Protein AF-A0A833D1G6-F1 (afdb_monomer)

Structure (mmCIF, N/CA/C/O backbone):
data_AF-A0A833D1G6-F1
#
_entry.id   AF-A0A833D1G6-F1
#
loop_
_atom_site.group_PDB
_atom_site.id
_atom_site.type_symbol
_atom_site.label_atom_id
_atom_site.label_alt_id
_atom_site.label_comp_id
_atom_site.label_asym_id
_atom_site.label_entity_id
_atom_site.label_seq_id
_atom_site.pdbx_PDB_ins_code
_atom_site.Cartn_x
_atom_site.Cartn_y
_atom_site.Cartn_z
_atom_site.occupancy
_atom_site.B_iso_or_equiv
_atom_site.auth_seq_id
_atom_site.auth_comp_id
_atom_site.auth_asym_id
_atom_site.auth_atom_id
_atom_site.pdbx_PDB_model_num
ATOM 1 N N . MET A 1 1 ? -3.651 -0.967 -9.105 1.00 86.50 1 MET A N 1
ATOM 2 C CA . MET A 1 1 ? -4.527 -1.462 -8.013 1.00 86.50 1 MET A CA 1
ATOM 3 C C . MET A 1 1 ? -5.488 -0.353 -7.614 1.00 86.50 1 MET A C 1
ATOM 5 O O . MET A 1 1 ? -5.143 0.802 -7.825 1.00 86.50 1 MET A O 1
ATOM 9 N N . THR A 1 2 ? -6.646 -0.682 -7.046 1.00 92.75 2 THR A N 1
ATOM 10 C CA . THR A 1 2 ? -7.645 0.292 -6.579 1.00 92.75 2 THR A CA 1
ATOM 11 C C . THR A 1 2 ? -7.638 0.341 -5.060 1.00 92.75 2 THR A C 1
ATOM 13 O O . THR A 1 2 ? -7.826 -0.681 -4.391 1.00 92.75 2 THR A O 1
ATOM 16 N N . LEU A 1 3 ? -7.426 1.539 -4.527 1.00 95.25 3 LEU A N 1
ATOM 17 C CA . LEU A 1 3 ? -7.272 1.802 -3.104 1.00 95.25 3 LEU A CA 1
ATOM 18 C C . LEU A 1 3 ? -8.431 2.656 -2.592 1.00 95.25 3 LEU A C 1
ATOM 20 O O . LEU A 1 3 ? -8.890 3.568 -3.278 1.00 95.25 3 LEU A O 1
ATOM 24 N N . LYS A 1 4 ? -8.897 2.381 -1.373 1.00 95.75 4 LYS A N 1
ATOM 25 C CA . LYS A 1 4 ? -9.946 3.162 -0.710 1.00 95.75 4 LYS A CA 1
ATOM 26 C C . LYS A 1 4 ? -9.579 3.487 0.725 1.00 95.75 4 LYS A C 1
ATOM 28 O O . LYS A 1 4 ? -9.055 2.650 1.452 1.00 95.75 4 LYS A O 1
ATOM 33 N N . THR A 1 5 ? -9.918 4.695 1.157 1.00 95.50 5 THR A N 1
ATOM 34 C CA . THR A 1 5 ? -9.875 5.058 2.577 1.00 95.50 5 THR A CA 1
ATOM 35 C C . THR A 1 5 ? -10.834 4.164 3.360 1.00 95.50 5 THR A C 1
ATOM 37 O O . THR A 1 5 ? -11.974 3.953 2.933 1.00 95.50 5 THR A O 1
ATOM 40 N N . LEU A 1 6 ? -10.389 3.646 4.507 1.00 92.44 6 LEU A N 1
ATOM 41 C CA . LEU A 1 6 ? -11.259 2.877 5.390 1.00 92.44 6 LEU A CA 1
ATOM 42 C C . LEU A 1 6 ? -12.401 3.746 5.925 1.00 92.44 6 LEU A C 1
ATOM 44 O O . LEU A 1 6 ? -12.206 4.870 6.383 1.00 92.44 6 LEU A O 1
ATOM 48 N N . ASN A 1 7 ? -13.607 3.192 5.879 1.00 92.81 7 ASN A N 1
ATOM 49 C CA . ASN A 1 7 ? -14.801 3.746 6.503 1.00 92.81 7 ASN A CA 1
ATOM 50 C C . ASN A 1 7 ? -15.548 2.616 7.239 1.00 92.81 7 ASN A C 1
ATOM 52 O O . ASN A 1 7 ? -15.267 1.444 6.969 1.00 92.81 7 ASN A O 1
ATOM 56 N N . PRO A 1 8 ? -16.497 2.927 8.141 1.00 92.94 8 PRO A N 1
ATOM 57 C CA . PRO A 1 8 ? -17.169 1.907 8.953 1.00 92.94 8 PRO A CA 1
ATOM 58 C C . PRO A 1 8 ? -17.814 0.779 8.133 1.00 92.94 8 PRO A C 1
ATOM 60 O O . PRO A 1 8 ? -17.700 -0.390 8.486 1.00 92.94 8 PRO A O 1
ATOM 63 N N . LEU A 1 9 ? -18.406 1.110 6.981 1.00 92.81 9 LEU A N 1
ATOM 64 C CA . LEU A 1 9 ? -19.034 0.129 6.092 1.00 92.81 9 LEU A CA 1
ATOM 65 C C . LEU A 1 9 ? -18.014 -0.851 5.495 1.00 92.81 9 LEU A C 1
ATOM 67 O O . LEU A 1 9 ? -18.287 -2.043 5.365 1.00 92.81 9 LEU A O 1
ATOM 71 N N . LEU A 1 10 ? -16.832 -0.365 5.114 1.00 92.88 10 LEU A N 1
ATOM 72 C CA . LEU A 1 10 ? -15.754 -1.203 4.592 1.00 92.88 10 LEU A CA 1
ATOM 73 C C . LEU A 1 10 ? -15.108 -2.053 5.691 1.00 92.88 10 LEU A C 1
ATOM 75 O O . LEU A 1 10 ? -14.781 -3.209 5.432 1.00 92.88 10 LEU A O 1
ATOM 79 N N . ILE A 1 11 ? -14.970 -1.507 6.902 1.00 91.94 11 ILE A N 1
ATOM 80 C CA . ILE A 1 11 ? -14.458 -2.231 8.073 1.00 91.94 11 ILE A CA 1
ATOM 81 C C . ILE A 1 11 ? -15.3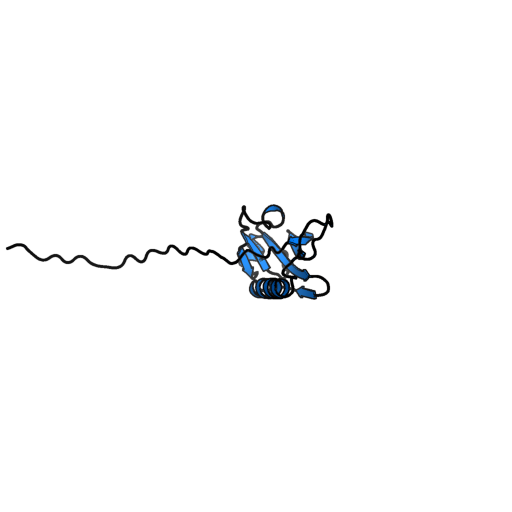29 -3.460 8.345 1.00 91.94 11 ILE A C 1
ATOM 83 O O . ILE A 1 11 ? -14.816 -4.577 8.395 1.00 91.94 11 ILE A O 1
ATOM 87 N N . GLU A 1 12 ? -16.649 -3.278 8.407 1.00 92.31 12 GLU A N 1
ATOM 88 C CA . GLU A 1 12 ? -17.600 -4.373 8.610 1.00 92.31 12 GLU A CA 1
ATOM 89 C C . GLU A 1 12 ? -17.572 -5.374 7.444 1.00 92.31 12 GLU A C 1
ATOM 91 O O . GLU A 1 12 ? -17.417 -6.582 7.644 1.00 92.31 12 GLU A O 1
ATOM 96 N N . LYS A 1 13 ? -17.644 -4.875 6.202 1.00 92.75 13 LYS A N 1
ATOM 97 C CA . LYS A 1 13 ? -17.691 -5.707 4.990 1.00 92.75 13 LYS A CA 1
ATOM 98 C C . LYS A 1 13 ? -16.477 -6.622 4.843 1.00 92.75 13 LYS A C 1
ATOM 100 O O . LYS A 1 13 ? -16.625 -7.762 4.404 1.00 92.75 13 LYS A O 1
ATOM 105 N N . TYR A 1 14 ? -15.287 -6.120 5.164 1.00 91.75 14 TYR A N 1
ATOM 106 C CA . TYR A 1 14 ? -14.030 -6.859 5.025 1.00 91.75 14 TYR A CA 1
ATOM 107 C C . TYR A 1 14 ? -13.528 -7.449 6.348 1.00 91.75 14 TYR A C 1
ATOM 109 O O . TYR A 1 14 ? -12.479 -8.091 6.356 1.00 91.75 14 TYR A O 1
ATOM 117 N N . ARG A 1 15 ? -14.296 -7.299 7.440 1.00 91.44 15 ARG A N 1
ATOM 118 C CA . ARG A 1 15 ? -13.945 -7.756 8.796 1.00 91.44 15 ARG A CA 1
ATOM 119 C C . ARG A 1 15 ? -12.566 -7.262 9.228 1.00 91.44 15 ARG A C 1
ATOM 121 O O . ARG A 1 15 ? -11.754 -8.017 9.762 1.00 91.44 15 ARG A O 1
ATOM 128 N N . VAL A 1 16 ? -12.295 -5.995 8.938 1.00 90.06 16 VAL A N 1
ATOM 129 C CA . VAL A 1 16 ? -11.077 -5.327 9.388 1.00 90.06 16 VAL A CA 1
ATOM 130 C C . VAL A 1 16 ? -11.213 -5.087 10.896 1.00 90.06 16 VAL A C 1
ATOM 132 O O . VAL A 1 16 ? -12.278 -4.646 11.328 1.00 90.06 16 VAL A O 1
ATOM 135 N N . PRO A 1 17 ? -10.190 -5.378 11.713 1.00 89.12 17 PRO A N 1
ATOM 136 C CA . PRO A 1 17 ? -10.219 -5.030 13.131 1.00 89.12 17 PRO A CA 1
ATOM 137 C C . PRO A 1 17 ? -10.378 -3.511 13.339 1.00 89.12 17 PRO A C 1
ATOM 139 O O . PRO A 1 17 ? -9.773 -2.721 12.616 1.00 89.12 17 PRO A O 1
ATOM 142 N N . GLU A 1 18 ? -11.199 -3.090 14.306 1.00 86.12 18 GLU A N 1
ATOM 143 C CA . GLU A 1 18 ? -11.548 -1.669 14.518 1.00 86.12 18 GLU A CA 1
ATOM 144 C C . GLU A 1 18 ? -10.354 -0.789 14.927 1.00 86.12 18 GLU A C 1
ATOM 146 O O . GLU A 1 18 ? -10.369 0.428 14.739 1.00 86.12 18 GLU A O 1
ATOM 151 N N . ASP A 1 19 ? -9.308 -1.400 15.479 1.00 88.44 19 ASP A N 1
ATOM 152 C CA . ASP A 1 19 ? -8.057 -0.752 15.863 1.00 88.44 19 ASP A CA 1
ATOM 153 C C . ASP A 1 19 ? -7.125 -0.489 14.667 1.00 88.44 19 ASP A C 1
ATOM 155 O O . ASP A 1 19 ? -6.199 0.324 14.762 1.00 88.44 19 ASP A O 1
ATOM 159 N N . VAL A 1 20 ? -7.379 -1.124 13.520 1.00 89.19 20 VAL A N 1
ATOM 160 C CA . VAL A 1 20 ? -6.544 -1.003 12.326 1.00 89.19 20 VAL A CA 1
ATOM 161 C C . VAL A 1 20 ? -6.937 0.235 11.525 1.00 89.19 20 VAL A C 1
ATOM 163 O O . VAL A 1 20 ? -8.030 0.348 10.972 1.00 89.19 20 VAL A O 1
ATOM 166 N N . LYS A 1 21 ? -5.982 1.158 11.406 1.00 91.12 21 LYS A N 1
ATOM 167 C CA . LYS A 1 21 ? -6.066 2.334 10.533 1.00 91.12 21 LYS A CA 1
ATOM 168 C C . LYS A 1 21 ? -5.216 2.108 9.293 1.00 91.12 21 LYS A C 1
ATOM 170 O O . LYS A 1 21 ? -4.122 1.558 9.393 1.00 91.12 21 LYS A O 1
ATOM 175 N N . GLY A 1 22 ? -5.711 2.541 8.140 1.00 94.50 22 GLY A N 1
ATOM 176 C CA . GLY A 1 22 ? -5.015 2.314 6.885 1.00 94.50 22 GLY A CA 1
ATOM 177 C C . GLY A 1 22 ? -5.861 2.550 5.646 1.00 94.50 22 GLY A C 1
ATOM 178 O O . GLY A 1 22 ? -6.969 3.094 5.695 1.00 94.50 22 GLY A O 1
ATOM 179 N N . VAL A 1 23 ? -5.318 2.084 4.530 1.00 96.88 23 VAL A N 1
ATOM 180 C CA . VAL A 1 23 ? -5.923 2.137 3.204 1.00 96.88 23 VAL A CA 1
ATOM 181 C C . VAL A 1 23 ? -6.292 0.724 2.768 1.00 96.88 23 VAL A C 1
ATOM 183 O O . VAL A 1 23 ? -5.453 -0.170 2.758 1.00 96.88 23 VAL A O 1
ATOM 186 N N . LEU A 1 24 ? -7.548 0.517 2.392 1.00 96.62 24 LEU A N 1
ATOM 187 C CA . LEU A 1 24 ? -8.062 -0.758 1.911 1.00 96.62 24 LEU A CA 1
ATOM 188 C C . LEU A 1 24 ? -7.687 -0.989 0.443 1.00 96.62 24 LEU A C 1
ATOM 190 O O . LEU A 1 24 ? -7.908 -0.124 -0.406 1.00 96.62 24 LEU A O 1
ATOM 194 N N . VAL A 1 25 ? -7.240 -2.200 0.129 1.00 96.44 25 VAL A N 1
ATOM 195 C CA . VAL A 1 25 ? -7.127 -2.719 -1.234 1.00 96.44 25 VAL A CA 1
ATOM 196 C C . VAL A 1 25 ? -8.484 -3.283 -1.660 1.00 96.44 25 VAL A C 1
ATOM 198 O O . VAL A 1 25 ? -8.913 -4.347 -1.205 1.00 96.44 25 VAL A O 1
ATOM 201 N N . GLU A 1 26 ? -9.196 -2.567 -2.530 1.00 94.38 26 GLU A N 1
ATOM 202 C CA . GLU A 1 26 ? -10.511 -3.005 -3.013 1.00 94.38 26 GLU A CA 1
ATOM 203 C C . GLU A 1 26 ? -10.391 -4.007 -4.163 1.00 94.38 26 GLU A C 1
ATOM 205 O O . GLU A 1 26 ? -11.103 -5.013 -4.197 1.00 94.38 26 GLU A O 1
ATOM 210 N N . SER A 1 27 ? -9.474 -3.745 -5.089 1.00 93.31 27 SER A N 1
ATOM 211 C CA . SER A 1 27 ? -9.193 -4.618 -6.224 1.00 93.31 27 SER A CA 1
ATOM 212 C C . SER A 1 27 ? -7.746 -4.482 -6.668 1.00 93.31 27 SER A C 1
ATOM 214 O O . SER A 1 27 ? -7.136 -3.414 -6.590 1.00 93.31 27 SER A O 1
ATOM 216 N N . VAL A 1 28 ? -7.200 -5.578 -7.177 1.00 93.62 28 VAL A N 1
ATOM 217 C CA . VAL A 1 28 ? -5.868 -5.628 -7.772 1.00 93.62 28 VAL A CA 1
ATOM 218 C C . VAL A 1 28 ? -6.041 -6.056 -9.221 1.00 93.62 28 VAL A C 1
ATOM 220 O O . VAL A 1 28 ? -6.833 -6.951 -9.505 1.00 93.62 28 VAL A O 1
ATOM 223 N N . ASP A 1 29 ? -5.344 -5.380 -10.132 1.00 91.19 29 ASP A N 1
ATOM 224 C CA . ASP A 1 29 ? -5.334 -5.781 -11.536 1.00 91.19 29 ASP A CA 1
ATOM 225 C C . ASP A 1 29 ? -4.585 -7.119 -11.641 1.00 91.19 29 ASP A C 1
ATOM 227 O O . ASP A 1 29 ? -3.413 -7.162 -11.247 1.00 91.19 29 ASP A O 1
ATOM 231 N N . PRO A 1 30 ? -5.214 -8.194 -12.154 1.00 89.56 30 PRO A N 1
ATOM 232 C CA . PRO A 1 30 ? -4.591 -9.511 -12.258 1.00 89.56 30 PRO A CA 1
ATOM 233 C C . PRO A 1 30 ? -3.357 -9.544 -13.168 1.00 89.56 30 PRO A C 1
ATOM 235 O O . PRO A 1 30 ? -2.599 -10.504 -13.110 1.00 89.56 30 PRO A O 1
ATOM 238 N N . ARG A 1 31 ? -3.144 -8.526 -14.011 1.00 88.94 31 ARG A N 1
ATOM 239 C CA . ARG A 1 31 ? -1.961 -8.408 -14.878 1.00 88.94 31 ARG A CA 1
ATOM 240 C C . ARG A 1 31 ? -0.819 -7.610 -14.248 1.00 88.94 31 ARG A C 1
ATOM 242 O O . ARG A 1 31 ? 0.214 -7.437 -14.884 1.00 88.94 31 ARG A O 1
ATOM 249 N N . SER A 1 32 ? -1.005 -7.081 -13.039 1.00 86.25 32 SER A N 1
ATOM 250 C CA . SER A 1 32 ? 0.001 -6.261 -12.358 1.00 86.25 32 SER A CA 1
ATOM 251 C C . SER A 1 32 ? 0.918 -7.090 -11.458 1.00 86.25 32 SER A C 1
ATOM 253 O O . SER A 1 32 ? 0.485 -8.087 -10.885 1.00 86.25 32 SER A O 1
ATOM 255 N N . ASN A 1 33 ? 2.141 -6.604 -11.218 1.00 85.50 33 ASN A N 1
ATOM 256 C CA . ASN A 1 33 ? 3.086 -7.200 -10.256 1.00 85.50 33 ASN A CA 1
ATOM 257 C C . ASN A 1 33 ? 2.493 -7.322 -8.836 1.00 85.50 33 ASN A C 1
ATOM 259 O O . ASN A 1 33 ? 2.918 -8.145 -8.035 1.00 85.50 33 ASN A O 1
ATOM 263 N N . ALA A 1 34 ? 1.483 -6.510 -8.513 1.00 89.12 34 ALA A N 1
ATOM 264 C CA . ALA A 1 34 ? 0.800 -6.558 -7.229 1.00 89.12 34 ALA A CA 1
ATOM 265 C C . ALA A 1 34 ? -0.165 -7.750 -7.082 1.00 89.12 34 ALA A C 1
ATOM 267 O O . ALA A 1 34 ? -0.557 -8.051 -5.957 1.00 89.12 34 ALA A O 1
ATOM 268 N N . ALA A 1 35 ? -0.570 -8.413 -8.171 1.00 90.31 35 ALA A N 1
ATOM 269 C CA . ALA A 1 35 ? -1.598 -9.460 -8.157 1.00 90.31 35 ALA A CA 1
ATOM 270 C C . ALA A 1 35 ? -1.220 -10.679 -7.306 1.00 90.31 35 ALA A C 1
ATOM 272 O O . ALA A 1 35 ? -2.079 -11.270 -6.656 1.00 90.31 35 ALA A O 1
ATOM 273 N N . GLU A 1 36 ? 0.063 -11.038 -7.282 1.00 88.06 36 GLU A N 1
ATOM 274 C CA . GLU A 1 36 ? 0.567 -12.186 -6.516 1.00 88.06 36 GLU A CA 1
ATOM 275 C C . GLU A 1 36 ? 0.754 -11.865 -5.026 1.00 88.06 36 GLU A C 1
ATOM 277 O O . G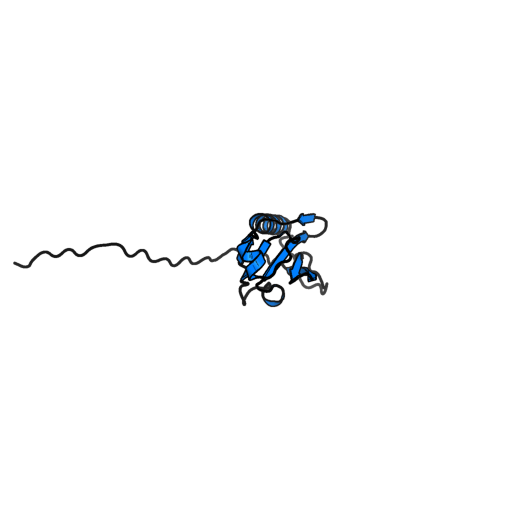LU A 1 36 ? 0.844 -12.753 -4.177 1.00 88.06 36 GLU A O 1
ATOM 282 N N . LEU A 1 37 ? 0.795 -10.576 -4.698 1.00 90.94 37 LEU A N 1
ATOM 283 C CA . LEU A 1 37 ? 1.252 -10.065 -3.413 1.00 90.94 37 LEU A CA 1
ATOM 284 C C . LEU A 1 37 ? 0.100 -9.519 -2.564 1.00 90.94 37 LEU A C 1
ATOM 286 O O . LEU A 1 37 ? 0.036 -9.751 -1.351 1.00 90.94 37 LEU A O 1
ATOM 290 N N . PHE A 1 38 ? -0.834 -8.829 -3.214 1.00 93.81 38 PHE A N 1
ATOM 291 C CA . PHE A 1 38 ? -1.967 -8.163 -2.591 1.00 93.81 38 PHE A CA 1
ATOM 292 C C . PHE A 1 38 ? -3.269 -8.880 -2.924 1.00 93.81 38 PHE A C 1
ATOM 294 O O . PHE A 1 38 ? -3.516 -9.310 -4.047 1.00 93.81 38 PHE A O 1
ATOM 301 N N . GLY A 1 39 ? -4.134 -8.971 -1.923 1.00 93.00 39 GLY A N 1
ATOM 302 C CA . GLY A 1 39 ? -5.486 -9.485 -2.045 1.00 93.00 39 GLY A CA 1
ATOM 303 C C . GLY A 1 39 ? -6.517 -8.392 -1.807 1.00 93.00 39 GLY A C 1
ATOM 304 O O . GLY A 1 39 ? -6.282 -7.412 -1.101 1.00 93.00 39 GLY A O 1
ATOM 305 N N . ARG A 1 40 ? -7.712 -8.589 -2.360 1.00 94.06 40 ARG A N 1
ATOM 306 C CA . ARG A 1 40 ? -8.879 -7.794 -1.982 1.00 94.06 40 ARG A CA 1
ATOM 307 C C . ARG A 1 40 ? -9.161 -7.961 -0.485 1.00 94.06 40 ARG A C 1
ATOM 309 O O . ARG A 1 40 ? -9.264 -9.087 -0.005 1.00 94.06 40 ARG A O 1
ATOM 316 N N . GLY A 1 41 ? -9.361 -6.848 0.218 1.00 93.81 41 GLY A N 1
ATOM 317 C CA . GLY A 1 41 ? -9.587 -6.833 1.666 1.00 93.81 41 GLY A CA 1
ATOM 318 C C . GLY A 1 41 ? -8.324 -6.605 2.496 1.00 93.81 41 GLY A C 1
ATOM 319 O O . GLY A 1 41 ? -8.431 -6.412 3.704 1.00 93.81 41 GLY A O 1
ATOM 320 N N . ASP A 1 42 ? -7.149 -6.592 1.867 1.00 95.56 42 ASP A N 1
ATOM 321 C CA . ASP A 1 42 ? -5.907 -6.211 2.531 1.00 95.56 42 ASP A CA 1
ATOM 322 C C . ASP A 1 42 ? -5.946 -4.736 2.945 1.00 95.56 42 ASP A C 1
ATOM 324 O O . ASP A 1 42 ? -6.456 -3.889 2.210 1.00 95.56 42 ASP A O 1
ATOM 328 N N . VAL A 1 43 ? -5.382 -4.418 4.110 1.00 96.81 43 VAL A N 1
ATOM 329 C CA . VAL A 1 43 ? -5.261 -3.038 4.593 1.00 96.81 43 VAL A CA 1
ATOM 330 C C . VAL A 1 43 ? -3.795 -2.652 4.673 1.00 96.81 43 VAL A C 1
ATOM 332 O O . VAL A 1 43 ? -3.038 -3.228 5.446 1.00 96.81 43 VAL A O 1
ATOM 335 N N . ILE A 1 44 ? -3.390 -1.657 3.895 1.00 97.25 44 ILE A N 1
ATOM 336 C CA . ILE A 1 44 ? -2.051 -1.075 3.945 1.00 97.25 44 ILE A CA 1
ATOM 337 C C . ILE A 1 44 ? -2.025 -0.073 5.096 1.00 97.25 44 ILE A C 1
ATOM 339 O O . ILE A 1 44 ? -2.801 0.882 5.103 1.00 97.25 44 ILE A O 1
ATOM 343 N N . THR A 1 45 ? -1.142 -0.286 6.064 1.00 96.50 45 THR A N 1
ATOM 344 C CA . THR A 1 45 ? -1.010 0.580 7.247 1.00 96.50 45 THR A CA 1
ATOM 345 C C . THR A 1 45 ? 0.242 1.446 7.181 1.00 96.50 45 THR A C 1
ATOM 347 O O . THR A 1 45 ? 0.279 2.540 7.737 1.00 96.50 45 THR A O 1
ATOM 350 N N . GLU A 1 46 ? 1.282 0.977 6.491 1.00 96.88 46 GLU A N 1
ATOM 351 C CA . GLU A 1 46 ? 2.554 1.682 6.366 1.00 96.88 46 GLU A CA 1
ATOM 352 C C . GLU A 1 46 ? 3.225 1.365 5.028 1.00 96.88 46 GLU A C 1
ATOM 354 O O . GLU A 1 46 ? 3.120 0.250 4.517 1.00 96.88 46 GLU A O 1
ATOM 359 N N . VAL A 1 47 ? 3.946 2.338 4.477 1.00 96.38 47 VAL A N 1
ATOM 360 C CA . VAL A 1 47 ? 4.828 2.167 3.318 1.00 96.38 47 VAL A CA 1
ATOM 361 C C . VAL A 1 47 ? 6.249 2.569 3.690 1.00 96.38 47 VAL A C 1
ATOM 363 O O . VAL A 1 47 ? 6.458 3.554 4.399 1.00 96.38 47 VAL A O 1
ATOM 366 N N . ARG A 1 48 ? 7.234 1.788 3.243 1.00 94.25 48 ARG A N 1
ATOM 367 C CA . ARG A 1 48 ? 8.654 2.001 3.536 1.00 94.25 48 ARG A CA 1
ATOM 368 C C . ARG A 1 48 ? 9.510 1.873 2.288 1.00 94.25 48 ARG A C 1
ATOM 370 O O . ARG A 1 48 ? 9.309 0.980 1.471 1.00 94.25 48 ARG A O 1
ATOM 377 N N . TYR A 1 49 ? 10.515 2.729 2.187 1.00 91.75 49 TYR A N 1
ATOM 378 C CA . TYR A 1 49 ? 11.553 2.667 1.169 1.00 91.75 49 TYR A CA 1
ATOM 379 C C . TYR A 1 49 ? 12.880 3.110 1.780 1.00 91.75 49 TYR A C 1
ATOM 381 O O . TYR A 1 49 ? 13.026 4.261 2.198 1.00 91.75 49 TYR A O 1
ATOM 389 N N . LYS A 1 50 ? 13.854 2.196 1.838 1.00 87.56 50 LYS A N 1
ATOM 390 C CA . LYS A 1 50 ? 15.147 2.413 2.509 1.00 87.56 50 LYS A CA 1
ATOM 391 C C . LYS A 1 50 ? 14.934 2.949 3.937 1.00 87.56 50 LYS A C 1
ATOM 393 O O . LYS A 1 50 ? 14.367 2.248 4.770 1.00 87.56 50 LYS A O 1
ATOM 398 N N . SER A 1 51 ? 15.364 4.176 4.221 1.00 86.81 51 SER A N 1
ATOM 399 C CA . SER A 1 51 ? 15.242 4.812 5.542 1.00 86.81 51 SER A CA 1
ATOM 400 C C . SER A 1 51 ? 13.960 5.634 5.726 1.00 86.81 51 SER A C 1
ATOM 402 O O . SER A 1 51 ? 13.746 6.184 6.802 1.00 86.81 51 SER A O 1
ATOM 404 N N . GLU A 1 52 ? 13.123 5.760 4.695 1.00 91.44 52 GLU A N 1
ATOM 405 C CA . GLU A 1 52 ? 11.876 6.525 4.750 1.00 91.44 52 GLU A CA 1
ATOM 406 C C . GLU A 1 52 ? 10.696 5.597 5.036 1.00 91.44 52 GLU A C 1
ATOM 408 O O . GLU A 1 52 ? 10.511 4.591 4.350 1.00 91.44 52 GLU A O 1
ATOM 413 N N . SER A 1 53 ? 9.872 5.956 6.020 1.00 93.88 53 SER A N 1
ATOM 414 C CA . SER A 1 53 ? 8.610 5.280 6.305 1.00 93.88 53 SER A CA 1
ATOM 415 C C . SER A 1 53 ? 7.471 6.269 6.516 1.00 93.88 53 SER A C 1
ATOM 417 O O . SER A 1 53 ? 7.669 7.373 7.027 1.00 93.88 53 SER A O 1
ATOM 419 N N . VAL A 1 54 ? 6.271 5.880 6.091 1.00 95.19 54 VAL A N 1
ATOM 420 C CA . VAL A 1 54 ? 5.054 6.683 6.213 1.00 95.19 54 VAL A CA 1
ATOM 421 C C . VAL A 1 54 ? 3.907 5.779 6.640 1.00 95.19 54 VAL A C 1
ATOM 423 O O . VAL A 1 54 ? 3.583 4.813 5.952 1.00 95.19 54 VAL A O 1
ATOM 426 N N . ILE A 1 55 ? 3.274 6.110 7.767 1.00 95.31 55 ILE A N 1
ATOM 427 C CA . ILE A 1 55 ? 1.992 5.519 8.163 1.00 95.31 55 ILE A CA 1
ATOM 428 C C . ILE A 1 55 ? 0.921 6.117 7.256 1.00 95.31 55 ILE A C 1
ATOM 430 O O . ILE A 1 55 ? 0.793 7.340 7.170 1.00 95.31 55 ILE A O 1
ATOM 434 N N . VAL A 1 56 ? 0.167 5.261 6.578 1.00 95.44 56 VAL A N 1
ATOM 435 C CA . VAL A 1 56 ? -0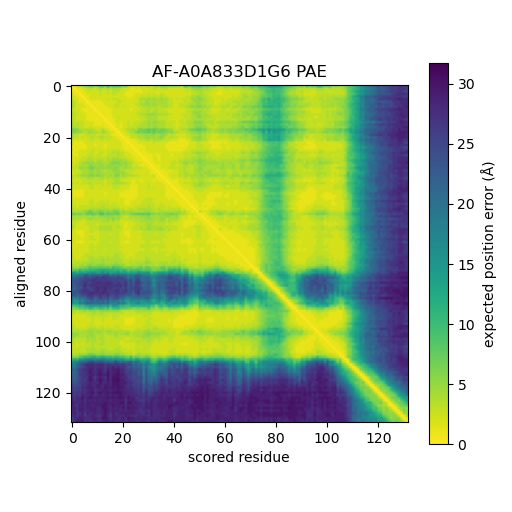.806 5.687 5.572 1.00 95.44 56 VAL A CA 1
ATOM 436 C C . VAL A 1 56 ? -2.220 5.605 6.121 1.00 95.44 56 VAL A C 1
ATOM 438 O O . VAL A 1 56 ? -2.586 4.677 6.834 1.00 95.44 56 VAL A O 1
ATOM 441 N N . VAL A 1 57 ? -3.021 6.605 5.785 1.00 94.50 57 VAL A N 1
ATOM 442 C CA . VAL A 1 57 ? -4.436 6.723 6.151 1.00 94.50 57 VAL A CA 1
ATOM 443 C C . VAL A 1 57 ? -5.279 6.987 4.905 1.00 94.50 57 VAL A C 1
ATOM 445 O O . VAL A 1 57 ? -6.439 6.587 4.852 1.00 94.50 57 VAL A O 1
ATOM 448 N N . THR A 1 58 ? -4.702 7.620 3.879 1.00 95.62 58 THR A N 1
ATOM 449 C CA . THR A 1 58 ? -5.385 7.920 2.617 1.00 95.62 58 THR A CA 1
ATOM 450 C C . THR A 1 58 ? -4.651 7.313 1.415 1.00 95.62 58 THR A C 1
ATOM 452 O O . THR A 1 58 ? -3.422 7.216 1.434 1.00 95.62 58 THR A O 1
ATOM 455 N N . PRO A 1 59 ? -5.371 6.926 0.341 1.00 95.69 59 PRO A N 1
ATOM 456 C CA . PRO A 1 59 ? -4.758 6.456 -0.905 1.00 95.69 59 PRO A CA 1
ATOM 457 C C . PRO A 1 59 ? -3.720 7.428 -1.477 1.00 95.69 59 PRO A C 1
ATOM 459 O O . PRO A 1 59 ? -2.653 7.008 -1.912 1.00 95.69 59 PRO A O 1
ATOM 462 N N . GLN A 1 60 ? -3.997 8.729 -1.387 1.00 95.19 60 GLN A N 1
ATOM 463 C CA . GLN A 1 60 ? -3.131 9.782 -1.911 1.00 95.19 60 GLN A CA 1
ATOM 464 C C . GLN A 1 60 ? -1.733 9.779 -1.271 1.00 95.19 60 GLN A C 1
ATOM 466 O O . GLN A 1 60 ? -0.743 10.004 -1.957 1.00 95.19 60 GLN A O 1
ATOM 471 N N . GLN A 1 61 ? -1.617 9.439 0.019 1.00 94.44 61 GLN A N 1
ATOM 472 C CA . GLN A 1 61 ? -0.309 9.322 0.678 1.00 94.44 61 GLN A CA 1
ATOM 473 C C . GLN A 1 61 ? 0.546 8.200 0.082 1.00 94.44 61 GLN A C 1
ATOM 475 O O . GLN A 1 61 ? 1.769 8.318 0.039 1.00 94.44 61 GLN A O 1
ATOM 480 N N . ILE A 1 62 ? -0.082 7.113 -0.376 1.00 94.44 62 ILE A N 1
ATOM 481 C CA . ILE A 1 62 ? 0.622 6.017 -1.048 1.00 94.44 62 ILE A CA 1
ATOM 482 C C . ILE A 1 62 ? 1.101 6.488 -2.420 1.00 94.44 62 ILE A C 1
ATOM 484 O O . ILE A 1 62 ? 2.262 6.275 -2.756 1.00 94.44 62 ILE A O 1
ATOM 488 N N . GLU A 1 63 ? 0.241 7.153 -3.190 1.00 92.81 63 GLU A N 1
ATOM 489 C CA . GLU A 1 63 ? 0.582 7.680 -4.518 1.00 92.81 63 GLU A CA 1
ATOM 490 C C . GLU A 1 63 ? 1.740 8.682 -4.447 1.00 92.81 63 GLU A C 1
ATOM 492 O O . GLU A 1 63 ? 2.754 8.503 -5.120 1.00 92.81 63 GLU A O 1
ATOM 497 N N . GLU A 1 64 ? 1.652 9.669 -3.554 1.00 93.81 64 GLU A N 1
ATOM 498 C CA . GLU A 1 64 ? 2.709 10.659 -3.328 1.00 93.81 64 GLU A CA 1
ATOM 499 C C . GLU A 1 64 ? 4.026 10.001 -2.897 1.00 93.81 64 GLU A C 1
ATOM 501 O O . GLU A 1 64 ? 5.104 10.392 -3.355 1.00 93.81 64 GLU A O 1
ATOM 506 N N . PHE A 1 65 ? 3.959 8.979 -2.038 1.00 93.25 65 PHE A N 1
ATOM 507 C CA . PHE A 1 65 ? 5.140 8.234 -1.614 1.00 93.25 65 PHE A CA 1
ATOM 508 C C . PHE A 1 65 ? 5.770 7.465 -2.780 1.00 93.25 65 PHE A C 1
ATOM 510 O O . PHE A 1 65 ? 6.979 7.560 -2.990 1.00 93.25 65 PHE A O 1
ATOM 517 N N . VAL A 1 66 ? 4.965 6.752 -3.571 1.00 91.19 66 VAL A N 1
ATOM 518 C CA . VAL A 1 66 ? 5.426 6.007 -4.751 1.00 91.19 66 VAL A CA 1
ATOM 519 C C . VAL A 1 66 ? 6.053 6.953 -5.773 1.00 91.19 66 VAL A C 1
ATOM 521 O O . VAL A 1 66 ? 7.150 6.681 -6.256 1.00 91.19 66 VAL A O 1
ATOM 524 N N . GLU A 1 67 ? 5.429 8.095 -6.064 1.00 90.62 67 GLU A N 1
ATOM 525 C CA . GLU A 1 67 ? 5.995 9.103 -6.963 1.00 90.62 67 GLU A CA 1
ATOM 526 C C . GLU A 1 67 ? 7.309 9.684 -6.439 1.00 90.62 67 GLU A C 1
ATOM 528 O O . GLU A 1 67 ? 8.266 9.863 -7.199 1.00 90.62 67 GLU A O 1
ATOM 533 N N . LYS A 1 68 ? 7.375 9.981 -5.138 1.00 90.50 68 LYS A N 1
ATOM 534 C CA . LYS A 1 68 ? 8.588 10.482 -4.490 1.00 90.50 68 LYS A CA 1
ATOM 535 C C . LYS A 1 68 ? 9.725 9.474 -4.600 1.00 90.50 68 LYS A C 1
ATOM 537 O O . LYS A 1 68 ? 10.850 9.874 -4.894 1.00 90.50 68 LYS A O 1
ATOM 542 N N . VAL A 1 69 ? 9.447 8.190 -4.375 1.00 89.75 69 VAL A N 1
ATOM 543 C CA . VAL A 1 69 ? 10.431 7.115 -4.539 1.00 89.75 69 VAL A CA 1
ATOM 544 C C . VAL A 1 69 ? 10.845 7.002 -6.002 1.00 89.75 69 VAL A C 1
ATOM 546 O O . VAL A 1 69 ? 12.039 7.010 -6.281 1.00 89.75 69 VAL A O 1
ATOM 549 N N . ARG A 1 70 ? 9.891 7.013 -6.939 1.00 86.19 70 ARG A N 1
ATOM 550 C CA . ARG A 1 70 ? 10.147 6.924 -8.383 1.00 86.19 70 ARG A CA 1
ATOM 551 C C . ARG A 1 70 ? 11.082 8.024 -8.887 1.00 86.19 70 ARG A C 1
ATOM 553 O O . ARG A 1 70 ? 11.996 7.738 -9.647 1.00 86.19 70 ARG A O 1
ATOM 560 N N . LYS A 1 71 ? 10.912 9.263 -8.413 1.00 85.94 71 LYS A N 1
ATOM 561 C CA . LYS A 1 71 ? 11.795 10.404 -8.739 1.00 85.94 71 LYS A CA 1
ATOM 562 C C . LYS A 1 71 ? 13.220 10.255 -8.190 1.00 85.94 71 LYS A C 1
ATOM 564 O O . LYS A 1 71 ? 14.117 10.950 -8.654 1.00 85.94 71 LYS A O 1
ATOM 569 N N . LYS A 1 72 ? 13.426 9.397 -7.186 1.00 83.69 72 LYS A N 1
ATOM 570 C CA . LYS A 1 72 ? 14.734 9.113 -6.574 1.00 83.69 72 LYS A CA 1
ATOM 571 C C . LYS A 1 72 ? 15.429 7.896 -7.183 1.00 83.69 72 LYS A C 1
ATOM 573 O O . LYS A 1 72 ? 16.572 7.631 -6.814 1.00 83.69 72 LYS A O 1
ATOM 578 N N . LEU A 1 73 ? 14.752 7.137 -8.047 1.00 77.62 73 LEU A N 1
ATOM 579 C CA . LEU A 1 73 ? 15.343 5.959 -8.668 1.00 77.62 73 LEU A CA 1
ATOM 580 C C . LEU A 1 73 ? 16.406 6.383 -9.694 1.00 77.62 73 LEU A C 1
ATOM 582 O O . LEU A 1 73 ? 16.172 7.315 -10.468 1.00 77.62 73 LEU A O 1
ATOM 586 N N . PRO A 1 74 ? 17.579 5.731 -9.710 1.00 68.12 74 PRO A N 1
ATOM 587 C CA . PRO A 1 74 ? 18.573 5.961 -10.746 1.00 68.12 74 PRO A CA 1
ATOM 588 C C . PRO A 1 74 ? 18.050 5.442 -12.096 1.00 68.12 74 PRO A C 1
ATOM 590 O O . PRO A 1 74 ? 17.621 4.299 -12.203 1.00 68.12 74 PRO A O 1
ATOM 593 N N . THR A 1 75 ? 18.143 6.268 -13.140 1.00 60.91 75 THR A N 1
ATOM 594 C CA . THR A 1 75 ? 17.627 6.031 -14.511 1.00 60.91 75 THR A CA 1
ATOM 595 C C . THR A 1 75 ? 18.321 4.874 -15.261 1.00 60.91 75 THR A C 1
ATOM 597 O O . THR A 1 75 ? 17.995 4.595 -16.404 1.00 60.91 75 THR A O 1
ATOM 600 N N . ASN A 1 76 ? 19.304 4.205 -14.643 1.00 55.00 76 ASN A N 1
ATOM 601 C CA . ASN A 1 76 ? 20.131 3.151 -15.246 1.00 55.00 76 ASN A CA 1
ATOM 602 C C . ASN A 1 76 ? 20.320 1.973 -14.274 1.00 55.00 76 ASN A C 1
ATOM 604 O O . ASN A 1 76 ? 21.449 1.586 -13.971 1.00 55.00 76 ASN A O 1
ATOM 608 N N . SER A 1 77 ? 19.235 1.433 -13.722 1.00 53.22 77 SER A N 1
ATOM 609 C CA . SER A 1 77 ? 19.318 0.224 -12.899 1.00 53.22 77 SER A CA 1
ATOM 610 C C . SER A 1 77 ? 19.174 -1.004 -13.806 1.00 53.22 77 SER A C 1
ATOM 612 O O . SER A 1 77 ? 18.069 -1.466 -14.077 1.00 53.22 77 SER A O 1
ATOM 614 N N . ASN A 1 78 ? 20.299 -1.493 -14.343 1.00 53.12 78 ASN A N 1
ATOM 615 C CA . ASN A 1 78 ? 20.360 -2.818 -14.964 1.00 53.12 78 ASN A CA 1
ATOM 616 C C . ASN A 1 78 ? 20.214 -3.852 -13.840 1.00 53.12 78 ASN A C 1
ATOM 618 O O . ASN A 1 78 ? 21.162 -4.126 -13.106 1.00 53.12 78 ASN A O 1
ATOM 622 N N . SER A 1 79 ? 19.001 -4.365 -13.668 1.00 55.47 79 SER A N 1
ATOM 623 C CA . SER A 1 79 ? 18.652 -5.361 -12.659 1.00 55.47 79 SER A CA 1
ATOM 624 C C . SER A 1 79 ? 19.132 -6.759 -13.076 1.00 55.47 79 SER A C 1
ATOM 626 O O . SER A 1 79 ? 18.320 -7.591 -13.469 1.00 55.47 79 SER A O 1
ATOM 628 N N . ASP A 1 80 ? 20.441 -7.006 -13.014 1.00 53.66 80 ASP A N 1
ATOM 629 C CA . ASP A 1 80 ? 21.031 -8.351 -13.174 1.00 53.66 80 ASP A CA 1
ATOM 630 C C . ASP A 1 80 ? 21.470 -8.967 -11.833 1.00 53.66 80 ASP A C 1
ATOM 632 O O . ASP A 1 80 ? 21.970 -10.090 -11.794 1.00 53.66 80 ASP A O 1
ATOM 636 N N . ASP A 1 81 ? 21.273 -8.261 -10.715 1.00 52.06 81 ASP A N 1
ATOM 637 C CA . ASP A 1 81 ? 21.772 -8.704 -9.415 1.00 52.06 81 ASP A CA 1
ATOM 638 C C . ASP A 1 81 ? 20.697 -9.444 -8.607 1.00 52.06 81 ASP A C 1
ATOM 640 O O . ASP A 1 81 ? 19.661 -8.891 -8.227 1.00 52.06 81 ASP A O 1
ATOM 644 N N . SER A 1 82 ? 20.977 -10.717 -8.334 1.00 53.72 82 SER A N 1
ATOM 645 C CA . SER A 1 82 ? 20.168 -11.715 -7.626 1.00 53.72 82 SER A CA 1
ATOM 646 C C . SER A 1 82 ? 20.035 -11.434 -6.121 1.00 53.72 82 SER A C 1
ATOM 648 O O . SER A 1 82 ? 20.304 -12.298 -5.286 1.00 53.72 82 SER A O 1
ATOM 650 N N . SER A 1 83 ? 19.664 -10.210 -5.757 1.00 55.38 83 SER A N 1
ATOM 651 C CA . SER A 1 83 ? 19.313 -9.828 -4.389 1.00 55.38 83 SER A CA 1
ATOM 652 C C . SER A 1 83 ? 17.794 -9.923 -4.207 1.00 55.38 83 SER A C 1
ATOM 654 O O . SER A 1 83 ? 17.031 -9.446 -5.041 1.00 55.38 83 SER A O 1
ATOM 656 N N . GLU A 1 84 ? 17.336 -10.562 -3.122 1.00 58.06 84 GLU A N 1
ATOM 657 C CA . GLU A 1 84 ? 15.902 -10.830 -2.872 1.00 58.06 84 GLU A CA 1
ATOM 658 C C . GLU A 1 84 ? 15.039 -9.556 -2.749 1.00 58.06 84 GLU A C 1
ATOM 660 O O . GLU A 1 84 ? 13.812 -9.623 -2.813 1.00 58.06 84 GLU A O 1
ATOM 665 N N . ILE A 1 85 ? 15.665 -8.385 -2.588 1.00 60.72 85 ILE A N 1
ATOM 666 C CA . ILE A 1 85 ? 15.007 -7.078 -2.520 1.00 60.72 85 ILE A CA 1
ATOM 667 C C . ILE A 1 85 ? 15.771 -6.131 -3.448 1.00 60.72 85 ILE A C 1
ATOM 669 O O . ILE A 1 85 ? 16.860 -5.670 -3.109 1.00 60.72 85 ILE A O 1
ATOM 673 N N . SER A 1 86 ? 15.201 -5.850 -4.621 1.00 66.38 86 SER A N 1
ATOM 674 C CA . SER A 1 86 ? 15.792 -4.921 -5.587 1.00 66.38 86 SER A CA 1
ATOM 675 C C . SER A 1 86 ? 15.888 -3.503 -5.008 1.00 66.38 86 SER A C 1
ATOM 677 O O . SER A 1 86 ? 15.078 -3.099 -4.170 1.00 66.38 86 SER A O 1
ATOM 679 N N . GLU A 1 87 ? 16.837 -2.694 -5.485 1.00 73.31 87 GLU A N 1
ATOM 680 C CA . GLU A 1 87 ? 16.981 -1.300 -5.030 1.00 73.31 87 GLU A CA 1
ATOM 681 C C . GLU A 1 87 ? 15.722 -0.445 -5.251 1.00 73.31 87 GLU A C 1
ATOM 683 O O . GLU A 1 87 ? 15.570 0.592 -4.603 1.00 73.31 87 GLU A O 1
ATOM 688 N N . ASN A 1 88 ? 14.815 -0.906 -6.116 1.00 80.38 88 ASN A N 1
ATOM 689 C CA . ASN A 1 88 ? 13.583 -0.234 -6.514 1.00 80.38 88 ASN A CA 1
ATOM 690 C C . ASN A 1 88 ? 12.339 -0.823 -5.815 1.00 80.38 88 ASN A C 1
ATOM 692 O O . ASN A 1 88 ? 11.208 -0.586 -6.246 1.00 80.38 88 ASN A O 1
ATOM 696 N N . THR A 1 89 ? 12.525 -1.611 -4.752 1.00 88.38 89 THR A N 1
ATOM 697 C CA . THR A 1 89 ? 11.434 -2.236 -3.996 1.00 88.38 89 THR A CA 1
ATOM 698 C C . THR A 1 89 ? 10.902 -1.311 -2.897 1.00 88.38 89 THR A C 1
ATOM 700 O O . THR A 1 89 ? 11.646 -0.875 -2.019 1.00 88.38 89 THR A O 1
ATOM 703 N N . ILE A 1 90 ? 9.588 -1.070 -2.885 1.00 92.25 90 ILE A N 1
ATOM 704 C CA . ILE A 1 90 ? 8.870 -0.505 -1.732 1.00 92.25 90 ILE A CA 1
ATOM 705 C C . ILE A 1 90 ? 8.318 -1.645 -0.882 1.00 92.25 90 ILE A C 1
ATOM 707 O O . ILE A 1 90 ? 7.714 -2.584 -1.396 1.00 92.25 90 ILE A O 1
ATOM 711 N N . LEU A 1 91 ? 8.478 -1.540 0.434 1.00 94.69 91 LEU A N 1
ATOM 712 C CA . LEU A 1 91 ? 7.876 -2.453 1.397 1.00 94.69 91 LEU A CA 1
ATOM 713 C C . LEU A 1 91 ? 6.547 -1.883 1.898 1.00 94.69 91 LEU A C 1
ATOM 715 O O . LEU A 1 91 ? 6.499 -0.790 2.458 1.00 94.69 91 LEU A O 1
ATOM 719 N N . PHE A 1 92 ? 5.476 -2.649 1.748 1.00 96.19 92 PHE A N 1
ATOM 720 C CA . PHE A 1 92 ? 4.146 -2.315 2.245 1.00 96.19 92 PHE A CA 1
ATOM 721 C C . PHE A 1 92 ? 3.851 -3.145 3.491 1.00 96.19 92 PHE A C 1
ATOM 723 O O . PHE A 1 92 ? 3.868 -4.371 3.426 1.00 96.19 92 PHE A O 1
ATOM 730 N N . LEU A 1 93 ? 3.567 -2.507 4.625 1.00 96.56 93 LEU A N 1
ATOM 731 C CA . LEU A 1 93 ? 3.003 -3.200 5.779 1.00 96.56 93 LEU A CA 1
ATOM 732 C C . LEU A 1 93 ? 1.511 -3.398 5.532 1.00 96.56 93 LEU A C 1
ATOM 734 O O . LEU A 1 93 ? 0.740 -2.437 5.484 1.00 96.56 93 LEU A O 1
ATOM 738 N N . VAL A 1 94 ? 1.126 -4.655 5.361 1.00 96.25 94 VAL A N 1
ATOM 739 C CA . VAL A 1 94 ? -0.241 -5.065 5.066 1.00 96.25 94 VAL A CA 1
ATOM 740 C C . VAL A 1 94 ? -0.796 -5.841 6.244 1.00 96.25 94 VAL A C 1
ATOM 742 O O . VAL A 1 94 ? -0.194 -6.815 6.688 1.00 96.25 94 VAL A O 1
ATOM 745 N N . ASN A 1 95 ? -1.973 -5.443 6.707 1.00 94.25 95 ASN A N 1
ATOM 746 C CA . ASN A 1 95 ? -2.787 -6.197 7.638 1.00 94.25 95 ASN A CA 1
ATOM 747 C C . ASN A 1 95 ? -3.853 -6.982 6.866 1.00 94.25 95 ASN A C 1
ATOM 749 O O . ASN A 1 95 ? -4.755 -6.406 6.253 1.00 94.25 95 ASN A O 1
ATOM 753 N N . ARG A 1 96 ? -3.745 -8.309 6.914 1.00 92.94 96 ARG A N 1
ATOM 754 C CA . ARG A 1 96 ? -4.744 -9.235 6.389 1.00 92.94 96 ARG A CA 1
ATOM 755 C C . ARG A 1 96 ? -5.433 -9.910 7.566 1.00 92.94 96 ARG A C 1
ATOM 757 O O . ARG A 1 96 ? -4.872 -10.824 8.165 1.00 92.94 96 ARG A O 1
ATOM 764 N N . GLN A 1 97 ? -6.644 -9.459 7.890 1.00 87.06 97 GLN A N 1
ATOM 765 C CA . GLN A 1 97 ? -7.489 -10.055 8.939 1.00 87.06 9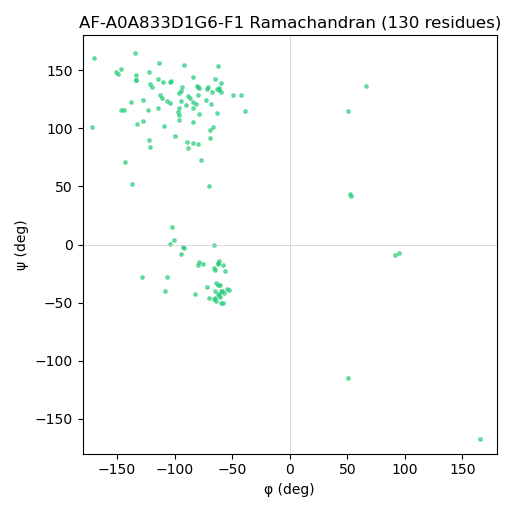7 GLN A CA 1
ATOM 766 C C . GLN A 1 97 ? -6.783 -10.196 10.304 1.00 87.06 97 GLN A C 1
ATOM 768 O O . GLN A 1 97 ? -6.885 -11.222 10.969 1.00 87.06 97 GLN A O 1
ATOM 773 N N . GLY A 1 98 ? -6.027 -9.177 10.712 1.00 88.19 98 GLY A N 1
ATOM 774 C CA . GLY A 1 98 ? -5.263 -9.160 11.962 1.00 88.19 98 GLY A CA 1
ATOM 775 C C . GLY A 1 98 ? -3.822 -9.661 11.833 1.00 88.19 98 GLY A C 1
ATOM 776 O O . GLY A 1 98 ? -3.045 -9.499 12.768 1.00 88.19 98 GLY A O 1
ATOM 777 N N . ASN A 1 99 ? -3.428 -10.224 10.687 1.00 90.81 99 ASN A N 1
ATOM 778 C CA . ASN A 1 99 ? -2.051 -10.641 10.438 1.00 90.81 99 ASN A CA 1
ATOM 779 C C . ASN A 1 99 ? -1.289 -9.555 9.665 1.00 90.81 99 ASN A C 1
ATOM 781 O O . ASN A 1 99 ? -1.532 -9.344 8.474 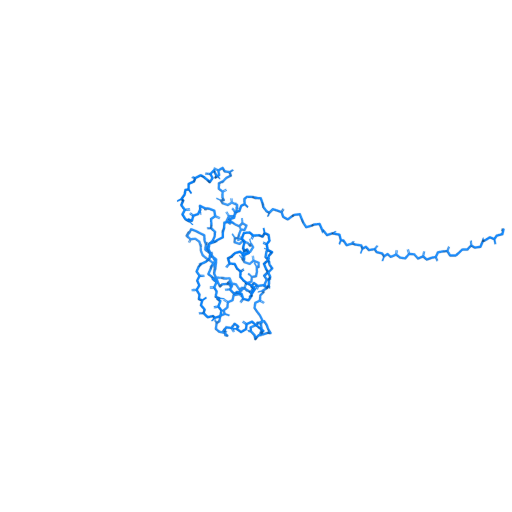1.00 90.81 99 ASN A O 1
ATOM 785 N N . ALA A 1 100 ? -0.385 -8.859 10.357 1.00 93.44 100 ALA A N 1
ATOM 786 C CA . ALA A 1 100 ? 0.456 -7.818 9.779 1.00 93.44 100 ALA A CA 1
ATOM 787 C C . ALA A 1 100 ? 1.760 -8.402 9.210 1.00 93.44 100 ALA A C 1
ATOM 789 O O . ALA A 1 100 ? 2.504 -9.083 9.915 1.00 93.44 100 ALA A O 1
ATOM 790 N N . ARG A 1 101 ? 2.065 -8.097 7.945 1.00 94.94 101 ARG A N 1
ATOM 791 C CA . ARG A 1 101 ? 3.286 -8.548 7.259 1.00 94.94 101 ARG A CA 1
ATOM 792 C C . ARG A 1 10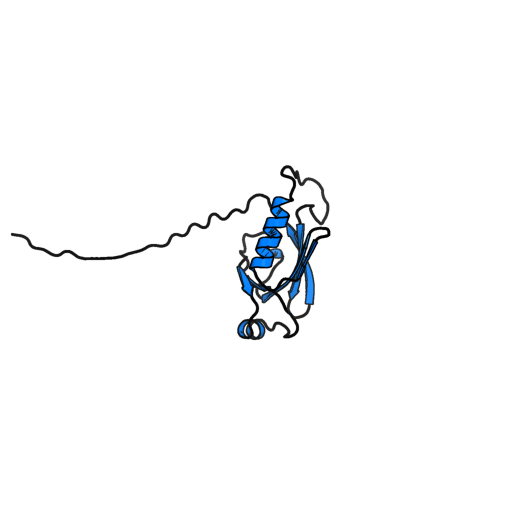1 ? 3.802 -7.513 6.268 1.00 94.94 101 ARG A C 1
ATOM 794 O O . ARG A 1 101 ? 3.015 -6.773 5.682 1.00 94.94 101 ARG A O 1
ATOM 801 N N . PHE A 1 102 ? 5.114 -7.497 6.048 1.00 95.00 102 PHE A N 1
ATOM 802 C CA . PHE A 1 102 ? 5.704 -6.709 4.969 1.00 95.00 102 PHE A CA 1
ATOM 803 C C . PHE A 1 102 ? 5.572 -7.432 3.631 1.00 95.00 102 PHE A C 1
ATOM 805 O O . PHE A 1 102 ? 5.809 -8.634 3.535 1.00 95.00 102 PHE A O 1
ATOM 812 N N . VAL A 1 103 ? 5.201 -6.672 2.607 1.00 94.38 103 VAL A N 1
ATOM 813 C CA . VAL A 1 103 ? 5.028 -7.124 1.231 1.00 94.38 103 VAL A CA 1
ATOM 814 C C . VAL A 1 103 ? 5.931 -6.276 0.329 1.00 94.38 103 VAL A C 1
ATOM 816 O O . VAL A 1 103 ? 5.726 -5.061 0.261 1.00 94.38 103 VAL A O 1
ATOM 819 N N . PRO A 1 104 ? 6.941 -6.867 -0.331 1.00 92.94 104 PRO A N 1
ATOM 820 C CA . PRO A 1 104 ? 7.815 -6.144 -1.247 1.00 92.94 104 PRO A CA 1
ATOM 821 C C . PRO A 1 104 ? 7.142 -5.959 -2.605 1.00 92.94 104 PRO A C 1
ATOM 823 O O . PRO A 1 104 ? 6.690 -6.930 -3.198 1.00 92.94 104 PRO A O 1
ATOM 826 N N . LEU A 1 105 ? 7.102 -4.733 -3.123 1.00 90.50 105 LEU A N 1
ATOM 827 C CA . LEU A 1 105 ? 6.629 -4.441 -4.474 1.00 90.50 105 LEU A CA 1
ATOM 828 C C . LEU A 1 105 ? 7.675 -3.623 -5.229 1.00 90.50 105 LEU A C 1
ATOM 830 O O . LEU A 1 105 ? 8.072 -2.544 -4.788 1.00 90.50 105 LEU A O 1
ATOM 834 N N . ASN A 1 106 ? 8.094 -4.131 -6.384 1.00 87.69 106 ASN A N 1
ATOM 835 C CA . ASN A 1 106 ? 9.055 -3.456 -7.249 1.00 87.69 106 ASN A CA 1
ATOM 836 C C . ASN A 1 106 ? 8.365 -2.353 -8.050 1.00 87.69 106 ASN A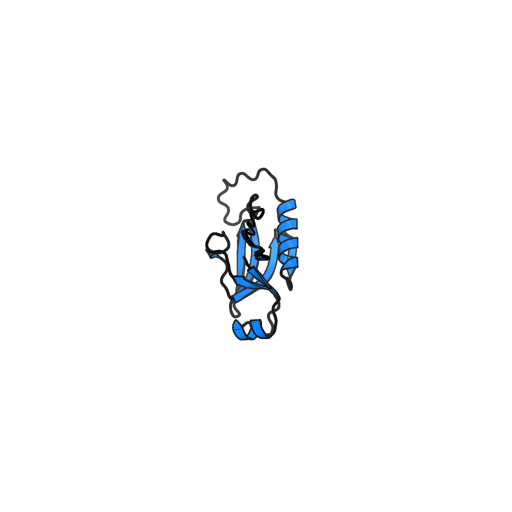 C 1
ATOM 838 O O . ASN A 1 106 ? 7.286 -2.566 -8.611 1.00 87.69 106 ASN A O 1
ATOM 842 N N . ILE A 1 107 ? 8.991 -1.178 -8.108 1.00 81.19 107 ILE A N 1
ATOM 843 C CA . ILE A 1 107 ? 8.548 -0.092 -8.975 1.00 81.19 107 ILE A CA 1
ATOM 844 C C . ILE A 1 107 ? 9.358 -0.142 -10.264 1.00 81.19 107 ILE A C 1
ATOM 846 O O . ILE A 1 107 ? 10.542 0.198 -10.274 1.00 81.19 107 ILE A O 1
ATOM 850 N N . ASP A 1 108 ? 8.692 -0.493 -11.359 1.00 71.44 108 ASP A N 1
ATOM 851 C CA . ASP A 1 108 ? 9.280 -0.385 -12.687 1.00 71.44 108 ASP A CA 1
ATOM 852 C C . ASP A 1 108 ? 9.122 1.039 -13.243 1.00 71.44 108 ASP A C 1
ATOM 854 O O . ASP A 1 108 ? 8.114 1.739 -13.056 1.00 71.44 108 ASP A O 1
ATOM 858 N N . GLU A 1 109 ? 10.138 1.477 -13.984 1.00 56.22 109 GLU A N 1
ATOM 859 C CA . GLU A 1 109 ? 10.247 2.830 -14.532 1.00 56.22 109 GLU A CA 1
ATOM 860 C C . GLU A 1 109 ? 9.117 3.168 -15.528 1.00 56.22 109 GLU A C 1
ATOM 862 O O . GLU A 1 109 ? 8.799 4.344 -15.714 1.00 56.22 109 GLU A O 1
ATOM 867 N N . LYS A 1 110 ? 8.387 2.172 -16.059 1.00 44.50 110 LYS A N 1
ATOM 868 C CA . LYS A 1 110 ? 7.284 2.346 -17.024 1.00 44.50 110 LYS A CA 1
ATOM 869 C C . LYS A 1 110 ? 5.937 1.788 -16.556 1.00 44.50 110 LYS A C 1
ATOM 871 O O . LYS A 1 110 ? 5.498 0.724 -16.966 1.00 44.50 110 LYS A O 1
ATOM 876 N N . ALA A 1 111 ? 5.228 2.585 -15.777 1.00 45.62 111 ALA A N 1
ATOM 877 C CA . ALA A 1 111 ? 3.784 2.507 -15.630 1.00 45.62 111 ALA A CA 1
ATOM 878 C C . ALA A 1 111 ? 3.275 3.945 -15.487 1.00 45.62 111 ALA A C 1
ATOM 880 O O . ALA A 1 111 ? 2.959 4.412 -14.394 1.00 45.62 111 ALA A O 1
ATOM 881 N N . SER A 1 112 ? 3.329 4.695 -16.587 1.00 41.44 112 SER A N 1
ATOM 882 C CA . SER A 1 112 ? 2.440 5.832 -16.808 1.00 41.44 112 SER A CA 1
ATOM 883 C C . SER A 1 112 ? 1.214 5.283 -17.531 1.00 41.44 112 SER A C 1
ATOM 885 O O . SER A 1 112 ? 1.337 4.674 -18.593 1.00 41.44 112 SER A O 1
ATOM 887 N N . SER A 1 113 ? 0.066 5.446 -16.897 1.00 40.38 113 SER A N 1
ATOM 888 C CA . SER A 1 113 ? -1.282 5.145 -17.365 1.00 40.38 113 SER A CA 1
ATOM 889 C C . SER A 1 113 ? -1.518 5.479 -18.846 1.00 40.38 113 SER A C 1
ATOM 891 O O . SER A 1 113 ? -1.555 6.645 -19.224 1.00 40.38 113 SER A O 1
ATOM 893 N N . ASN A 1 114 ? -1.772 4.456 -19.666 1.00 37.56 114 ASN A N 1
ATOM 894 C CA . ASN A 1 114 ? -2.674 4.598 -20.811 1.00 37.56 114 ASN A CA 1
ATOM 895 C C . ASN A 1 114 ? -4.081 4.286 -20.297 1.00 37.56 114 ASN A C 1
ATOM 897 O O . ASN A 1 114 ? -4.544 3.149 -20.378 1.00 37.56 114 ASN A O 1
ATOM 901 N N . ASP A 1 115 ? -4.718 5.291 -19.704 1.00 41.41 115 ASP A N 1
ATOM 902 C CA . ASP A 1 115 ? -6.144 5.254 -19.400 1.00 41.41 115 ASP A CA 1
ATOM 903 C C . ASP A 1 115 ? -6.889 5.690 -20.670 1.00 41.41 115 ASP A C 1
ATOM 905 O O . ASP A 1 115 ? -7.100 6.877 -20.924 1.00 41.41 115 ASP A O 1
ATOM 909 N N . ASN A 1 116 ? -7.176 4.717 -21.540 1.00 46.75 116 ASN A N 1
ATOM 910 C CA . ASN A 1 116 ? -8.118 4.890 -22.643 1.00 46.75 116 ASN A CA 1
ATOM 911 C C . ASN A 1 116 ? -9.518 5.009 -22.032 1.00 46.75 116 ASN A C 1
ATOM 913 O O . ASN A 1 116 ? -10.196 4.004 -21.822 1.00 46.75 116 ASN A O 1
ATOM 917 N N . SER A 1 117 ? -9.943 6.235 -21.745 1.00 45.28 117 SER A N 1
ATOM 918 C CA . SER A 1 117 ? -11.353 6.538 -21.520 1.00 45.28 117 SER A CA 1
ATOM 919 C C . SER A 1 117 ? -12.046 6.662 -22.878 1.00 45.28 117 SER A C 1
ATOM 921 O O . SER A 1 117 ? -12.162 7.742 -23.453 1.00 45.28 117 SER A O 1
ATOM 923 N N . ASP A 1 118 ? -12.487 5.516 -23.395 1.00 48.28 118 ASP A N 1
ATOM 924 C CA . ASP A 1 118 ? -13.672 5.452 -24.245 1.00 48.28 118 ASP A CA 1
ATOM 925 C C . ASP A 1 118 ? -14.884 5.814 -23.368 1.00 48.28 118 ASP A C 1
ATOM 927 O O . ASP A 1 118 ? -15.373 4.984 -22.604 1.00 48.28 118 ASP A O 1
ATOM 931 N N . GLU A 1 119 ? -15.371 7.052 -23.465 1.00 45.09 119 GLU A N 1
ATOM 932 C CA . GLU A 1 119 ? -16.755 7.379 -23.108 1.00 45.09 119 GLU A CA 1
ATOM 933 C C . GLU A 1 119 ? -17.440 8.125 -24.259 1.00 45.09 119 GLU A C 1
ATOM 935 O O . GLU A 1 119 ? -17.200 9.304 -24.533 1.00 45.09 119 GLU A O 1
ATOM 940 N N . ASP A 1 120 ? -18.323 7.373 -24.917 1.00 49.72 120 ASP A N 1
ATOM 941 C CA . ASP A 1 120 ? -19.463 7.826 -25.702 1.00 49.72 120 ASP A CA 1
ATOM 942 C C . ASP A 1 120 ? -20.221 8.973 -25.013 1.00 49.72 120 ASP A C 1
ATOM 944 O O . ASP A 1 120 ? -20.712 8.838 -23.891 1.00 49.72 120 ASP A O 1
ATOM 948 N N . VAL A 1 121 ? -20.450 10.070 -25.743 1.00 48.41 121 VAL A N 1
ATOM 949 C CA . VAL A 1 121 ? -21.559 10.989 -25.452 1.00 48.41 121 VAL A CA 1
ATOM 950 C C . VAL A 1 121 ? -22.446 11.106 -26.685 1.00 48.41 121 VAL A C 1
ATOM 952 O O . VAL A 1 121 ? -22.301 11.980 -27.539 1.00 48.41 121 VAL A O 1
ATOM 955 N N . GLU A 1 122 ? -23.421 10.208 -26.725 1.00 53.41 122 GLU A N 1
ATOM 956 C CA . GLU A 1 122 ? -24.650 10.317 -27.496 1.00 53.41 122 GLU A CA 1
ATOM 957 C C . GLU A 1 122 ? -25.477 11.522 -26.996 1.00 53.41 122 GLU A C 1
ATOM 959 O O . GLU A 1 122 ? -25.987 11.500 -25.875 1.00 53.41 122 GLU A O 1
ATOM 964 N N . LYS A 1 123 ? -25.655 12.578 -27.815 1.00 50.97 123 LYS A N 1
ATOM 965 C CA . LYS A 1 123 ? -26.737 13.576 -27.639 1.00 50.97 123 LYS A CA 1
ATOM 966 C C . LYS A 1 123 ? -27.279 14.148 -28.963 1.00 50.97 123 LYS A C 1
ATOM 968 O O . LYS A 1 123 ? -26.608 14.931 -29.621 1.00 50.97 123 LYS A O 1
ATOM 973 N N . GLU A 1 124 ? -28.568 13.848 -29.201 1.00 45.81 124 GLU A N 1
ATOM 974 C CA . GLU A 1 124 ? -29.634 14.677 -29.823 1.00 45.81 124 GLU A CA 1
ATOM 975 C C . GLU A 1 124 ? -29.515 15.080 -31.319 1.00 45.81 124 GLU A C 1
ATOM 977 O O . GLU A 1 124 ? -28.494 15.571 -31.766 1.00 45.81 124 GLU A O 1
ATOM 982 N N . LYS A 1 125 ? -30.529 15.046 -32.205 1.00 54.59 125 LYS A N 1
ATOM 983 C CA . LYS A 1 125 ? -32.011 15.018 -32.150 1.00 54.59 125 LYS A CA 1
ATOM 984 C C . LYS A 1 125 ? -32.555 14.733 -33.579 1.00 54.59 125 LYS A C 1
ATOM 986 O O . LYS A 1 125 ? -31.867 15.040 -34.554 1.00 54.59 125 LYS A O 1
ATOM 991 N N . PRO A 1 126 ? -33.811 14.273 -33.765 1.00 56.12 126 PRO A N 1
ATOM 992 C CA . PRO A 1 126 ? -34.378 14.024 -35.091 1.00 56.12 126 PRO A CA 1
ATOM 993 C C . PRO A 1 126 ? -34.963 15.305 -35.713 1.00 56.12 126 PRO A C 1
ATOM 995 O O . PRO A 1 126 ? -35.893 15.902 -35.169 1.00 56.12 126 PRO A O 1
ATOM 998 N N . LYS A 1 127 ? -34.498 15.707 -36.903 1.00 59.84 127 LYS A N 1
ATOM 999 C CA . LYS A 1 127 ? -35.196 16.704 -37.738 1.00 59.84 127 LYS A CA 1
ATOM 1000 C C . LYS A 1 127 ? -35.992 16.012 -38.845 1.00 59.84 127 LYS A C 1
ATOM 1002 O O . LYS A 1 127 ? -35.505 15.779 -39.945 1.00 59.84 127 LYS A O 1
ATOM 1007 N N . LYS A 1 128 ? -37.273 15.754 -38.566 1.00 62.09 128 LYS A N 1
ATOM 1008 C CA . LYS A 1 128 ? -38.306 15.691 -39.613 1.00 62.09 128 LYS A CA 1
ATOM 1009 C C . LYS A 1 128 ? -38.382 17.061 -40.297 1.00 62.09 128 LYS A C 1
ATOM 1011 O O . LYS A 1 128 ? -38.527 18.047 -39.580 1.00 62.09 128 LYS A O 1
ATOM 1016 N N . ARG A 1 129 ? -38.407 17.114 -41.639 1.00 50.88 129 ARG A N 1
ATOM 1017 C CA . ARG A 1 129 ? -39.311 17.986 -42.430 1.00 50.88 129 ARG A CA 1
ATOM 1018 C C . ARG A 1 129 ? -39.265 17.692 -43.946 1.00 50.88 129 ARG A C 1
ATOM 1020 O O . ARG A 1 129 ? -38.376 18.134 -44.649 1.00 50.88 129 ARG A O 1
ATOM 1027 N N . ARG A 1 130 ? -40.300 16.949 -44.367 1.00 54.41 130 ARG A N 1
ATOM 1028 C CA . ARG A 1 130 ? -41.184 17.070 -45.553 1.00 54.41 130 ARG A CA 1
ATOM 1029 C C . ARG A 1 130 ? -40.578 17.237 -46.962 1.00 54.41 130 ARG A C 1
ATOM 1031 O O . ARG A 1 130 ? -40.101 18.303 -47.321 1.00 54.41 130 ARG A O 1
ATOM 1038 N N . LYS A 1 131 ? -40.824 16.198 -47.778 1.00 48.69 131 LYS A N 1
ATOM 1039 C CA . LYS A 1 131 ? -41.152 16.270 -49.215 1.00 48.69 131 LYS A CA 1
ATOM 1040 C C . LYS A 1 131 ? -42.278 17.285 -49.464 1.00 48.69 131 LYS A C 1
ATOM 1042 O O . LYS A 1 131 ? -43.316 17.189 -48.801 1.00 48.69 131 LYS A O 1
ATOM 1047 N N . ASN A 1 132 ? -42.066 18.207 -50.396 1.00 50.03 132 ASN A N 1
ATOM 1048 C CA . ASN A 1 132 ? -42.805 18.322 -51.661 1.00 50.03 132 ASN A CA 1
ATOM 1049 C C . ASN A 1 132 ? -42.158 19.392 -52.536 1.00 50.03 132 ASN A C 1
ATOM 1051 O O . ASN A 1 132 ? -41.850 20.469 -51.983 1.00 50.03 132 ASN A O 1
#

Solvent-accessible surface area (backbone atoms only — not comparable to full-atom values): 8360 Å² total; per-residue (Å²): 111,43,66,37,57,67,45,74,70,54,30,63,76,54,56,48,56,90,88,68,66,20,21,30,29,69,41,58,48,80,89,43,88,54,36,88,76,52,53,66,56,28,27,36,32,31,43,35,45,93,94,48,73,45,80,31,55,41,47,64,57,53,52,55,49,51,52,54,50,58,75,67,54,70,98,77,74,80,85,80,69,96,53,101,68,55,98,53,38,37,35,32,34,32,34,50,75,82,49,73,44,81,44,80,44,76,64,69,98,81,77,76,82,84,77,80,78,85,72,88,80,90,77,90,81,90,81,88,81,81,94,130

Foldseek 3Di:
DDKAFDDPVLCVVLVPPPPQAAIFDQDDDCPDQCNVFDDHSKGFQKKDADPDIDGHRGPVVVVVVLVVLLVVDDPDPPPPDPDPADNQWMWTFIDRNNDTDTTIDGDDNDDDDPPPPPDDDDDDDDDDDDDD

Sequence (132 aa):
MTLKTLNPLLIEKYRVPEDVKGVLVESVDPRSNAAELFGRGDVI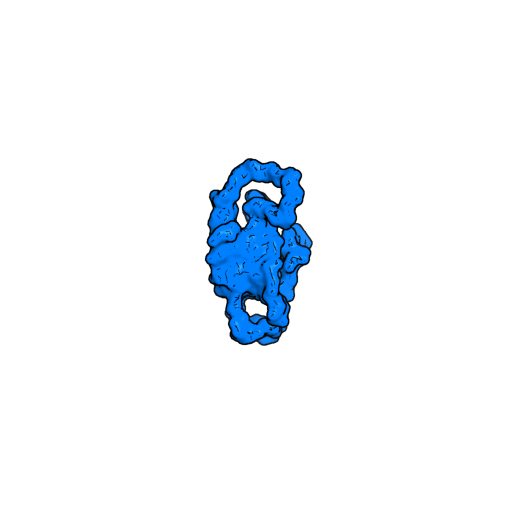TEVRYKSESVIVVTPQQIEEFVEKVRKKLPTNSNSDDSSEISENTILFLVNRQGNARFVPLNIDEKASSNDNSDEDVEKEKPKKRRKN

Radius of gyration: 21.02 Å; Cα contacts 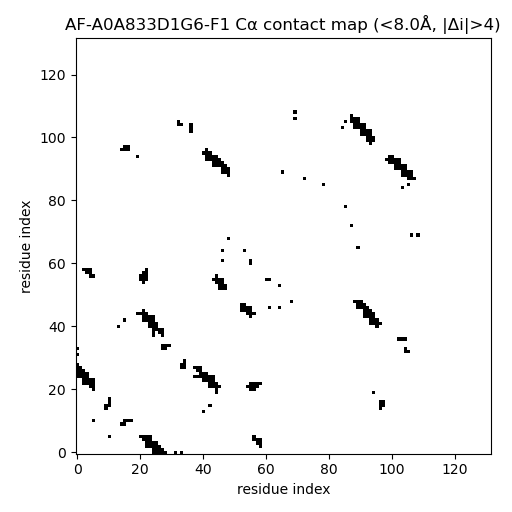(8 Å, |Δi|>4): 183; chains: 1; bounding box: 65×30×68 Å

Nearest PDB structures (foldseek):
  4v8m-assembly1_Bt  TM=2.700E-01  e=3.753E+00  Trypanosoma brucei brucei TREU927
  8c3a-assembly2_CJ  TM=2.780E-01  e=8.058E+00  Candida albicans

Mean predicted aligned error: 11.15 Å

pLDDT: mean 80.43, std 18.57, range [37.56, 97.25]

Secondary structure (DSSP, 8-state):
-EEEE--HHHHHHHT--TT--SEEEEE--TTSTTTTT--TT-EEEEEEETTEEEE-SSHHHHHHHHHHHHHHS-TT-------SS-TTEEEEEEEETTEEEEEEEE--S-----------------------